Protein AF-S7KEU5-F1 (afdb_monomer_lite)

Radius of gyration: 22.49 Å; chains: 1; bounding box: 44×34×82 Å

Foldseek 3Di:
DDDPDDPVNVCVVVCVVDPVSVVVVVVVVVVVLCVLCVLVVPDPADQWDQDPNDIDGPSLLLQLAVVNDPDLVSNLSSLCNVLVVVLVCLVVPDDDPSSVVSNVVSVVSSVVSSVCSVVRVRDDPVPPVVVVVVVVVVVVVPDDD

Structure (mmCIF, N/CA/C/O backbone):
data_AF-S7KEU5-F1
#
_entry.id   AF-S7KEU5-F1
#
loop_
_atom_site.group_PDB
_atom_site.id
_atom_site.type_symbol
_atom_site.label_atom_id
_atom_site.label_alt_id
_atom_site.label_comp_id
_atom_site.label_asym_id
_atom_site.label_entity_id
_atom_site.label_seq_id
_atom_site.pdbx_PDB_ins_code
_atom_site.Cartn_x
_atom_site.Cartn_y
_atom_site.Cartn_z
_atom_site.occupancy
_atom_site.B_iso_or_equiv
_atom_site.auth_seq_id
_atom_site.auth_comp_id
_atom_site.auth_asym_id
_atom_site.auth_atom_id
_atom_site.pdbx_PDB_model_num
ATOM 1 N N . MET A 1 1 ? 24.394 -9.725 -36.904 1.00 39.97 1 MET A N 1
ATOM 2 C CA . MET A 1 1 ? 22.966 -9.459 -36.633 1.00 39.97 1 MET A CA 1
ATOM 3 C C . MET A 1 1 ? 22.875 -8.854 -35.247 1.00 39.97 1 MET A C 1
ATOM 5 O O . MET A 1 1 ? 22.983 -9.581 -34.266 1.00 39.97 1 MET A O 1
ATOM 9 N N . ASP A 1 2 ? 22.779 -7.529 -35.168 1.00 50.72 2 ASP A N 1
ATOM 10 C CA . ASP A 1 2 ? 22.670 -6.829 -33.891 1.00 50.72 2 ASP A CA 1
ATOM 11 C C . ASP A 1 2 ? 21.309 -7.130 -33.270 1.00 50.72 2 ASP A C 1
ATOM 13 O O . ASP A 1 2 ? 20.259 -6.790 -33.814 1.00 50.72 2 ASP A O 1
ATOM 17 N N . THR A 1 3 ? 21.322 -7.826 -32.137 1.00 62.88 3 THR A N 1
ATOM 18 C CA . THR A 1 3 ? 20.100 -8.065 -31.369 1.00 62.88 3 THR A CA 1
ATOM 19 C C . THR A 1 3 ? 19.535 -6.714 -30.919 1.00 62.88 3 THR A C 1
ATOM 21 O O . THR A 1 3 ? 20.294 -5.866 -30.436 1.00 62.88 3 THR A O 1
ATOM 24 N N . PRO A 1 4 ? 18.222 -6.455 -31.077 1.00 67.50 4 PRO A N 1
ATOM 25 C CA . PRO A 1 4 ? 17.650 -5.168 -30.720 1.00 67.50 4 PRO A CA 1
ATOM 26 C C . PRO A 1 4 ? 17.828 -4.954 -29.219 1.00 67.50 4 PRO A C 1
ATOM 28 O O . PRO A 1 4 ? 17.204 -5.609 -28.385 1.00 67.50 4 PRO A O 1
ATOM 31 N N . VAL A 1 5 ? 18.724 -4.033 -28.867 1.00 68.88 5 VAL A N 1
ATOM 32 C CA . VAL A 1 5 ? 18.996 -3.684 -27.476 1.00 68.88 5 VAL A CA 1
ATOM 33 C C . VAL A 1 5 ? 17.690 -3.190 -26.854 1.00 68.88 5 VAL A C 1
ATOM 35 O O . VAL A 1 5 ? 17.177 -2.146 -27.274 1.00 68.88 5 VAL A O 1
ATOM 38 N N . SER A 1 6 ? 17.166 -3.953 -25.885 1.00 78.38 6 SER A N 1
ATOM 39 C CA . SER A 1 6 ? 15.924 -3.667 -25.154 1.00 78.38 6 SER A CA 1
ATOM 40 C C . SER A 1 6 ? 15.878 -2.206 -24.707 1.00 78.38 6 SER A C 1
ATOM 42 O O . SER A 1 6 ? 16.866 -1.687 -24.176 1.00 78.38 6 SER A O 1
ATOM 44 N N . PHE A 1 7 ? 14.727 -1.551 -24.904 1.00 79.75 7 PHE A N 1
ATOM 45 C CA . PHE A 1 7 ? 14.475 -0.159 -24.509 1.00 79.75 7 PHE A CA 1
ATOM 46 C C . PHE A 1 7 ? 14.950 0.122 -23.077 1.00 79.75 7 PHE A C 1
ATOM 48 O O . PHE A 1 7 ? 15.618 1.121 -22.816 1.00 79.75 7 PHE A O 1
ATOM 55 N N . TYR A 1 8 ? 14.713 -0.833 -22.177 1.00 74.06 8 TYR A N 1
ATOM 56 C CA . TYR A 1 8 ? 15.103 -0.757 -20.774 1.00 74.06 8 TYR A CA 1
ATOM 57 C C . TYR A 1 8 ? 16.618 -0.588 -20.585 1.00 74.06 8 TYR A C 1
ATOM 59 O O . TYR A 1 8 ? 17.074 0.191 -19.754 1.00 74.06 8 TYR A O 1
ATOM 67 N N . LYS A 1 9 ? 17.419 -1.278 -21.402 1.00 77.88 9 LYS A N 1
ATOM 68 C CA . LYS A 1 9 ? 18.883 -1.245 -21.315 1.00 77.88 9 LYS A CA 1
ATOM 69 C C . LYS A 1 9 ? 19.442 0.091 -21.815 1.00 77.88 9 LYS A C 1
ATOM 71 O O . LYS A 1 9 ? 20.374 0.617 -21.214 1.00 77.88 9 LYS A O 1
ATOM 76 N N . ARG A 1 10 ? 18.837 0.674 -22.860 1.00 78.00 10 ARG A N 1
ATOM 77 C CA . ARG A 1 10 ? 19.186 2.025 -23.348 1.00 78.00 10 ARG A CA 1
ATOM 78 C C . ARG A 1 10 ? 18.806 3.099 -22.334 1.00 78.00 10 ARG A C 1
ATOM 80 O O . ARG A 1 10 ? 19.606 3.989 -22.064 1.00 78.00 10 ARG A O 1
ATOM 87 N N . PHE A 1 11 ? 17.626 2.965 -21.731 1.00 77.50 11 PHE A N 1
ATOM 88 C CA . PHE A 1 11 ? 17.172 3.854 -20.670 1.00 77.50 11 PHE A CA 1
ATOM 89 C C . PHE A 1 11 ? 18.139 3.837 -19.480 1.00 77.50 11 PHE A C 1
ATOM 91 O O . PHE A 1 11 ? 18.612 4.895 -19.080 1.00 77.50 11 PHE A O 1
ATOM 98 N N . CYS A 1 12 ? 18.534 2.658 -18.980 1.00 73.06 12 CYS A N 1
ATOM 99 C CA . CYS A 1 12 ? 19.501 2.546 -17.881 1.00 73.06 12 CYS A CA 1
ATOM 100 C C . CYS A 1 12 ? 20.871 3.168 -18.206 1.00 73.06 12 CYS A C 1
ATOM 102 O O . CYS A 1 12 ? 21.463 3.813 -17.340 1.00 73.06 12 CYS A O 1
ATOM 104 N N . LEU A 1 13 ? 21.367 3.005 -19.438 1.00 74.44 13 LEU A N 1
ATOM 105 C CA . LEU A 1 13 ? 2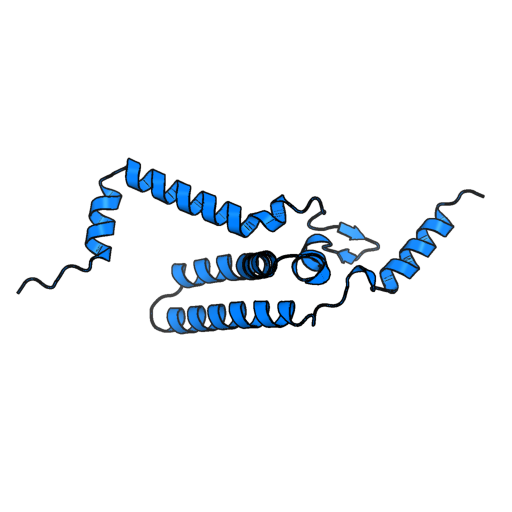2.646 3.577 -19.879 1.00 74.44 13 LEU A CA 1
ATOM 106 C C . LEU A 1 13 ? 22.611 5.113 -19.937 1.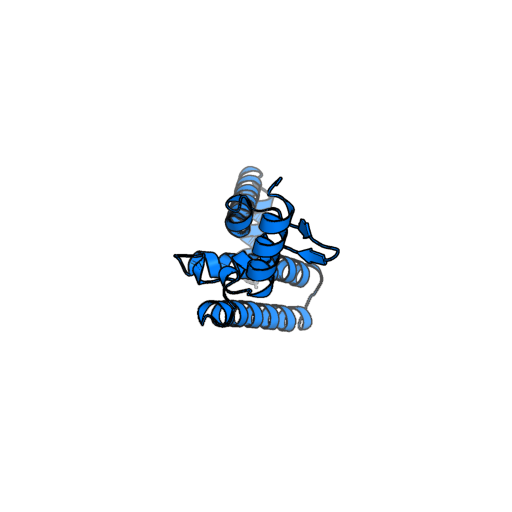00 74.44 13 LEU A C 1
ATOM 108 O O . LEU A 1 13 ? 23.506 5.763 -19.399 1.00 74.44 13 LEU A O 1
ATOM 112 N N . SER A 1 14 ? 21.567 5.706 -20.526 1.00 69.69 14 SER A N 1
ATOM 113 C CA . SER A 1 14 ? 21.396 7.170 -20.535 1.00 69.69 14 SER A CA 1
ATOM 114 C C . SER A 1 14 ? 21.115 7.739 -19.144 1.00 69.69 14 SER A C 1
ATOM 116 O O . SER A 1 14 ? 21.552 8.843 -18.822 1.00 69.69 14 SER A O 1
ATOM 118 N N . TYR A 1 15 ? 20.411 6.982 -18.306 1.00 66.38 15 TYR A N 1
ATOM 119 C CA . TYR A 1 15 ? 20.041 7.376 -16.953 1.00 66.38 15 TYR A CA 1
ATOM 120 C C . TYR A 1 15 ? 21.249 7.445 -16.009 1.00 66.38 15 TYR A C 1
ATOM 122 O O . TYR A 1 15 ? 21.398 8.422 -15.281 1.00 66.38 15 TYR A O 1
ATOM 130 N N . HIS A 1 16 ? 22.154 6.460 -16.049 1.00 65.62 16 HIS A N 1
ATOM 131 C CA . HIS A 1 16 ? 23.362 6.487 -15.217 1.00 65.62 16 HIS A CA 1
ATOM 132 C C . HIS A 1 16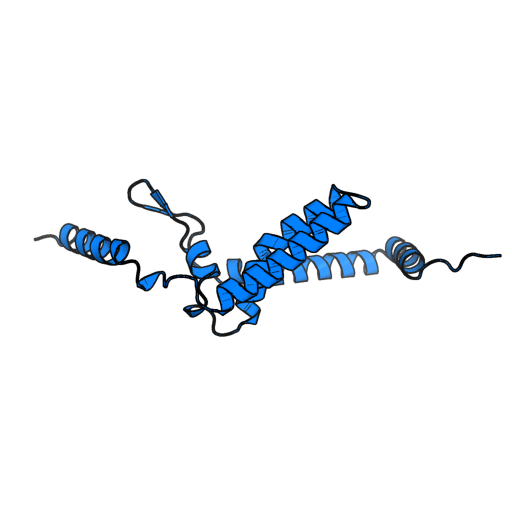 ? 24.368 7.567 -15.633 1.00 65.62 16 HIS A C 1
ATOM 134 O O . HIS A 1 16 ? 25.141 8.024 -14.794 1.00 65.62 16 HIS A O 1
ATOM 140 N N . ARG A 1 17 ? 24.345 7.998 -16.900 1.00 74.06 17 ARG A N 1
ATOM 141 C CA . ARG A 1 17 ? 25.222 9.059 -17.411 1.00 74.06 17 ARG A CA 1
ATOM 142 C C . ARG A 1 17 ? 24.756 10.465 -17.007 1.00 74.06 17 ARG A C 1
ATOM 144 O O . ARG A 1 17 ? 25.587 11.354 -16.864 1.00 74.06 17 ARG A O 1
ATOM 151 N N . ASN A 1 18 ? 23.453 10.663 -16.790 1.00 80.56 18 ASN A N 1
ATOM 152 C CA . ASN A 1 18 ? 22.869 11.952 -16.419 1.00 80.56 18 ASN A CA 1
ATOM 153 C C . ASN A 1 18 ? 22.533 12.011 -14.923 1.00 80.56 18 ASN A C 1
ATOM 155 O O . ASN A 1 18 ? 21.486 11.537 -14.480 1.00 80.56 18 ASN A O 1
ATOM 159 N N . ILE A 1 19 ? 23.390 12.680 -14.147 1.00 80.12 19 ILE A N 1
ATOM 160 C CA . ILE A 1 19 ? 23.216 12.878 -12.697 1.00 80.12 19 ILE A CA 1
ATOM 161 C C . ILE A 1 19 ? 21.843 13.494 -12.375 1.00 80.12 19 ILE A C 1
ATOM 163 O O . ILE A 1 19 ? 21.166 13.045 -11.453 1.00 80.12 19 ILE A O 1
ATOM 167 N N . LEU A 1 20 ? 21.392 14.465 -13.175 1.00 84.38 20 LEU A N 1
ATOM 168 C CA . LEU A 1 20 ? 20.117 15.161 -12.979 1.00 84.38 20 LEU A CA 1
ATOM 169 C C . LEU A 1 20 ? 18.906 14.233 -13.173 1.00 84.38 20 LEU A C 1
ATOM 171 O O . LEU A 1 20 ? 17.977 14.255 -12.367 1.00 84.38 20 LEU A O 1
ATOM 175 N N . ALA A 1 21 ? 18.955 13.346 -14.173 1.00 81.88 21 ALA A N 1
ATOM 176 C CA . ALA A 1 21 ? 17.932 12.317 -14.371 1.00 81.88 21 ALA A CA 1
ATOM 177 C C . ALA A 1 21 ? 17.902 11.330 -13.193 1.00 81.88 21 ALA A C 1
ATOM 179 O O . ALA A 1 21 ? 16.829 10.952 -12.722 1.00 81.88 21 ALA A O 1
ATOM 180 N N . SER A 1 22 ? 19.079 10.975 -12.666 1.00 80.06 22 SER A N 1
ATOM 181 C CA . SER A 1 22 ? 19.201 10.117 -11.486 1.00 80.06 22 SER A CA 1
ATOM 182 C C . SER A 1 22 ? 18.607 10.744 -10.222 1.00 80.06 22 SER A C 1
ATOM 184 O O . SER A 1 22 ? 17.889 10.081 -9.471 1.00 80.06 22 SER A O 1
ATOM 186 N N . PHE A 1 23 ? 18.843 12.040 -10.002 1.00 87.94 23 PHE A N 1
ATOM 187 C CA . PHE A 1 23 ? 18.224 12.780 -8.900 1.00 87.94 23 PHE A CA 1
ATOM 188 C C . PHE A 1 23 ? 16.707 12.889 -9.050 1.00 87.94 23 PHE A C 1
ATOM 190 O O . PHE A 1 23 ? 15.993 12.612 -8.088 1.00 87.94 23 PHE A O 1
ATOM 197 N N . ALA A 1 24 ? 16.210 13.224 -10.244 1.00 87.88 24 ALA A N 1
ATOM 198 C CA . ALA A 1 24 ? 14.777 13.350 -10.501 1.00 87.88 24 ALA A CA 1
ATOM 199 C C . ALA A 1 24 ? 14.023 12.043 -10.211 1.00 87.88 24 ALA A C 1
ATOM 201 O O . ALA A 1 24 ? 12.975 12.053 -9.570 1.00 87.88 24 ALA A O 1
ATOM 202 N N . TRP A 1 25 ? 14.583 10.900 -10.609 1.00 84.81 25 TRP A N 1
ATOM 203 C CA . TRP A 1 25 ? 13.977 9.601 -10.328 1.00 84.81 25 TRP A CA 1
ATOM 204 C C . TRP A 1 25 ? 14.005 9.238 -8.845 1.00 84.81 25 TRP A C 1
ATOM 206 O O . TRP A 1 25 ? 13.000 8.779 -8.310 1.00 84.81 25 TRP A O 1
ATOM 216 N N . LYS A 1 26 ? 15.122 9.475 -8.146 1.00 87.69 26 LYS A N 1
ATOM 217 C CA . LYS A 1 26 ? 15.181 9.267 -6.689 1.00 87.69 26 LYS A CA 1
ATOM 218 C C . LYS A 1 26 ? 14.154 10.133 -5.961 1.00 87.69 26 LYS A C 1
ATOM 220 O O . LYS A 1 26 ? 13.484 9.642 -5.059 1.00 87.69 26 LYS A O 1
ATOM 225 N N . PHE A 1 27 ? 14.009 11.390 -6.375 1.00 91.62 27 PHE A N 1
ATOM 226 C CA . PHE A 1 27 ? 13.010 12.307 -5.835 1.00 91.62 27 PHE A CA 1
ATOM 227 C C . PHE A 1 27 ? 11.582 11.816 -6.099 1.00 91.62 27 PHE A C 1
ATOM 229 O O . PHE A 1 27 ? 10.766 11.781 -5.183 1.00 91.62 27 PHE A O 1
ATOM 236 N N . PHE A 1 28 ? 11.297 11.349 -7.316 1.00 91.06 28 PHE A N 1
ATOM 237 C CA . PHE A 1 28 ? 10.006 10.756 -7.661 1.00 91.06 28 PHE A CA 1
ATOM 238 C C . PHE A 1 28 ? 9.689 9.513 -6.816 1.00 91.06 28 PHE A C 1
ATOM 240 O O . PHE A 1 28 ? 8.596 9.403 -6.267 1.00 91.06 28 PHE A O 1
ATOM 247 N N . VAL A 1 29 ? 10.654 8.601 -6.654 1.00 88.25 29 VAL A N 1
ATOM 248 C CA . VAL A 1 29 ? 10.502 7.414 -5.799 1.00 88.25 29 VAL A CA 1
ATOM 249 C C . VAL A 1 29 ? 10.249 7.818 -4.346 1.00 88.25 29 VAL A C 1
ATOM 251 O O . VAL A 1 29 ? 9.382 7.237 -3.698 1.00 88.25 29 VAL A O 1
ATOM 254 N N . LEU A 1 30 ? 10.958 8.829 -3.837 1.00 90.25 30 LEU A N 1
ATOM 255 C CA . LEU A 1 30 ? 10.748 9.343 -2.485 1.00 90.25 30 LEU A CA 1
ATOM 256 C C . LEU A 1 30 ? 9.333 9.910 -2.311 1.00 90.25 30 LEU A C 1
ATOM 258 O O . LEU A 1 30 ? 8.657 9.557 -1.350 1.00 90.25 30 LEU A O 1
ATOM 262 N N . LEU A 1 31 ? 8.860 10.733 -3.251 1.00 90.12 31 LEU A N 1
ATOM 263 C CA . LEU A 1 31 ? 7.494 11.263 -3.233 1.00 90.12 31 LEU A CA 1
ATOM 264 C C . LEU A 1 31 ? 6.443 10.153 -3.299 1.00 90.12 31 LEU A C 1
ATOM 266 O O . LEU A 1 31 ? 5.454 10.208 -2.572 1.00 90.12 31 LEU A O 1
ATOM 270 N N . ALA A 1 32 ? 6.664 9.129 -4.125 1.00 87.19 32 ALA A N 1
ATOM 271 C CA . ALA A 1 32 ? 5.775 7.977 -4.200 1.00 87.19 32 ALA A CA 1
ATOM 272 C C . ALA A 1 32 ? 5.708 7.228 -2.860 1.00 87.19 32 ALA A C 1
ATOM 274 O O . ALA A 1 32 ? 4.617 6.891 -2.407 1.00 87.19 32 ALA A O 1
ATOM 275 N N . LEU A 1 33 ? 6.847 7.024 -2.185 1.00 88.62 33 LEU A N 1
ATOM 276 C CA . LEU A 1 33 ? 6.875 6.425 -0.848 1.00 88.62 33 LEU A CA 1
ATOM 277 C C . LEU A 1 33 ? 6.122 7.292 0.165 1.00 88.62 33 LEU A C 1
ATOM 279 O O . LEU A 1 33 ? 5.270 6.777 0.883 1.00 88.62 33 LEU A O 1
ATOM 283 N N . VAL A 1 34 ? 6.367 8.603 0.188 1.00 87.62 34 VAL A N 1
ATOM 284 C CA . VAL A 1 34 ? 5.629 9.525 1.066 1.00 87.62 34 VAL A CA 1
ATOM 285 C C . VAL A 1 34 ? 4.124 9.446 0.802 1.00 87.62 34 VAL A C 1
ATOM 287 O O . VAL A 1 34 ? 3.357 9.402 1.755 1.00 87.62 34 VAL A O 1
ATOM 290 N N . GLY A 1 35 ? 3.698 9.350 -0.460 1.00 85.19 35 GLY A N 1
ATOM 291 C CA . GLY A 1 35 ? 2.292 9.171 -0.828 1.00 85.19 35 GLY A CA 1
ATOM 292 C C . GLY A 1 35 ? 1.692 7.857 -0.322 1.00 85.19 35 GLY A C 1
ATOM 293 O O . GLY A 1 35 ? 0.606 7.865 0.250 1.00 85.19 35 GLY A O 1
ATOM 294 N N . VAL A 1 36 ? 2.410 6.738 -0.457 1.00 86.38 36 VAL A N 1
ATOM 295 C CA . VAL A 1 36 ? 1.958 5.428 0.053 1.00 86.38 36 VAL A CA 1
ATOM 296 C C . VAL A 1 36 ? 1.821 5.435 1.578 1.00 86.38 36 VAL A C 1
ATOM 298 O O . VAL A 1 36 ? 0.871 4.865 2.108 1.00 86.38 36 VAL A O 1
ATOM 301 N N . TYR A 1 37 ? 2.736 6.101 2.286 1.00 85.94 37 TYR A N 1
ATOM 302 C CA . TYR A 1 37 ? 2.722 6.209 3.748 1.00 85.94 37 TYR A CA 1
ATOM 303 C C . TYR A 1 37 ? 1.965 7.444 4.270 1.00 85.94 37 TYR A C 1
ATOM 305 O O . TYR A 1 37 ? 1.886 7.641 5.484 1.00 85.94 37 TYR A O 1
ATOM 313 N N . ALA A 1 38 ? 1.361 8.257 3.396 1.00 82.50 38 ALA A N 1
ATOM 314 C CA . ALA A 1 38 ? 0.598 9.446 3.777 1.00 82.50 38 ALA A CA 1
ATOM 315 C C . ALA A 1 38 ? -0.502 9.162 4.819 1.00 82.50 38 ALA A C 1
ATOM 317 O O . ALA A 1 38 ? -0.642 9.968 5.742 1.00 82.50 38 ALA A O 1
ATOM 318 N N . PRO A 1 39 ? -1.224 8.020 4.775 1.00 76.00 39 PRO A N 1
ATOM 319 C CA . PRO A 1 39 ? -2.203 7.682 5.808 1.00 76.00 39 PRO A CA 1
ATOM 320 C C . PRO A 1 39 ? -1.613 7.572 7.222 1.00 76.00 39 PRO A C 1
ATOM 322 O O . PRO A 1 39 ? -2.308 7.879 8.191 1.00 76.00 39 PRO A O 1
ATOM 325 N N . LEU A 1 40 ? -0.338 7.181 7.367 1.00 77.56 40 LEU A N 1
ATOM 326 C CA . LEU A 1 40 ? 0.340 7.187 8.669 1.00 77.56 40 LEU A CA 1
ATOM 327 C C . LEU A 1 40 ? 0.588 8.610 9.153 1.00 77.56 40 LEU A C 1
ATOM 329 O O . LEU A 1 40 ? 0.311 8.913 10.307 1.00 77.56 40 LEU A O 1
ATOM 333 N N . PHE A 1 41 ? 1.083 9.478 8.270 1.00 75.56 41 PHE A N 1
ATOM 334 C CA . PHE A 1 41 ? 1.404 10.865 8.609 1.00 75.56 41 PHE A CA 1
ATOM 335 C C . PHE A 1 41 ? 0.156 11.707 8.887 1.00 75.56 41 PHE A C 1
ATOM 337 O O . PHE A 1 41 ? 0.186 12.589 9.740 1.00 75.56 41 PHE A O 1
ATOM 344 N N . ALA A 1 42 ? -0.952 11.414 8.206 1.00 73.19 42 ALA A N 1
ATOM 345 C CA . ALA A 1 42 ? -2.239 12.052 8.458 1.00 73.19 42 ALA A CA 1
ATOM 346 C C . ALA A 1 42 ? -2.890 11.582 9.773 1.00 73.19 42 ALA A C 1
ATOM 348 O O . ALA A 1 42 ? -3.745 12.270 10.329 1.00 73.19 42 ALA A O 1
ATOM 349 N N . SER A 1 43 ? -2.511 10.406 10.281 1.00 70.38 43 SER A N 1
ATOM 350 C CA . SER A 1 43 ? -3.090 9.839 11.493 1.00 70.38 43 SER A CA 1
ATOM 351 C C . SER A 1 43 ? -2.368 10.364 12.733 1.00 70.38 43 SER A C 1
ATOM 353 O O . SER A 1 43 ? -1.300 9.888 13.100 1.00 70.38 43 SER A O 1
ATOM 355 N N . SER A 1 44 ? -2.987 11.294 13.462 1.00 69.12 44 SER A N 1
ATOM 356 C CA . SER A 1 44 ? -2.471 11.795 14.751 1.00 69.12 44 SER A CA 1
ATOM 357 C C . SER A 1 44 ? -2.578 10.778 15.903 1.00 69.12 44 SER A C 1
ATOM 359 O O . SER A 1 44 ? -2.506 11.150 17.074 1.00 69.12 44 SER A O 1
ATOM 361 N N . LYS A 1 45 ? -2.829 9.495 15.605 1.00 70.75 45 LYS A N 1
ATOM 362 C CA . LYS A 1 45 ? -3.037 8.448 16.610 1.00 70.75 45 LYS A CA 1
ATOM 363 C C . LYS A 1 45 ? -1.711 7.769 16.959 1.00 70.75 45 LYS A C 1
ATOM 365 O O . LYS A 1 45 ? -0.911 7.503 16.066 1.00 70.75 45 LYS A O 1
ATOM 370 N N . PRO A 1 46 ? -1.493 7.413 18.235 1.00 72.75 46 PRO A N 1
ATOM 371 C CA . PRO A 1 46 ? -0.298 6.680 18.628 1.00 72.75 46 PRO A CA 1
ATOM 372 C C . PRO A 1 46 ? -0.239 5.317 17.924 1.00 72.75 46 PRO A C 1
ATOM 374 O O . PRO A 1 46 ? -1.248 4.615 17.802 1.00 72.75 46 PRO A O 1
ATOM 377 N N . ILE A 1 47 ? 0.962 4.951 17.468 1.00 74.06 47 ILE A N 1
ATOM 378 C CA . ILE A 1 47 ? 1.226 3.699 16.744 1.00 74.06 47 ILE A CA 1
ATOM 379 C C . ILE A 1 47 ? 1.009 2.495 17.664 1.00 74.06 47 ILE A C 1
ATOM 381 O O . ILE A 1 47 ? 0.436 1.494 17.244 1.00 74.06 47 ILE A O 1
ATOM 385 N N . LEU A 1 48 ? 1.423 2.601 18.925 1.00 78.81 48 LEU A N 1
ATOM 386 C CA . LEU A 1 48 ? 1.285 1.556 19.930 1.00 78.81 48 LEU A CA 1
ATOM 387 C C . LEU A 1 48 ? 0.993 2.205 21.283 1.00 78.81 48 LEU A C 1
ATOM 389 O O . LEU A 1 48 ? 1.662 3.156 21.680 1.00 78.81 48 LEU A O 1
ATOM 393 N N . VAL A 1 49 ? -0.006 1.692 21.987 1.00 75.00 49 VAL A N 1
ATOM 394 C CA . VAL A 1 49 ? -0.394 2.104 23.334 1.00 75.00 49 VAL A CA 1
ATOM 395 C C . VAL A 1 49 ? -0.478 0.850 24.181 1.00 75.00 49 VAL A C 1
ATOM 397 O O . VAL A 1 49 ? -1.103 -0.131 23.788 1.00 75.00 49 VAL A O 1
ATOM 400 N N . ARG A 1 50 ? 0.146 0.869 25.355 1.00 75.81 50 ARG A N 1
ATOM 401 C CA . ARG A 1 50 ? -0.031 -0.189 26.347 1.00 75.81 50 ARG A CA 1
ATOM 402 C C . ARG A 1 50 ? -1.188 0.208 27.256 1.00 75.81 50 ARG A C 1
ATOM 404 O O . ARG A 1 50 ? -1.103 1.234 27.925 1.00 75.81 50 ARG A O 1
ATOM 411 N N . TRP A 1 51 ? -2.259 -0.577 27.273 1.00 61.88 51 TRP A N 1
ATOM 412 C CA . TRP A 1 51 ? -3.430 -0.318 28.111 1.00 61.88 51 TRP A CA 1
ATOM 413 C C . TRP A 1 51 ? -3.797 -1.583 28.883 1.00 61.88 51 TRP A C 1
ATOM 415 O O . TRP A 1 51 ? -4.006 -2.628 28.276 1.00 61.88 51 TRP A O 1
ATOM 425 N N . GLN A 1 52 ? -3.856 -1.501 30.220 1.00 60.06 52 GLN A N 1
ATOM 426 C CA . GLN A 1 52 ? -4.219 -2.633 31.098 1.00 60.06 52 GLN A CA 1
ATOM 427 C C . GLN A 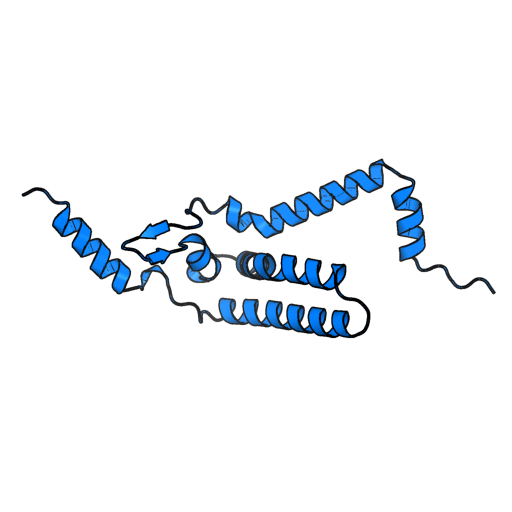1 52 ? -3.382 -3.912 30.847 1.00 60.06 52 GLN A C 1
ATOM 429 O O . GLN A 1 52 ? -3.885 -5.026 30.902 1.00 60.06 52 GLN A O 1
ATOM 434 N N . GLY A 1 53 ? -2.088 -3.761 30.540 1.00 75.69 53 GLY A N 1
ATOM 435 C CA . GLY A 1 53 ? -1.178 -4.890 30.294 1.00 75.69 53 GLY A CA 1
ATOM 436 C C . GLY A 1 53 ? -1.164 -5.423 28.856 1.00 75.69 53 GLY A C 1
ATOM 437 O O . GLY A 1 53 ? -0.193 -6.082 28.493 1.00 75.69 53 GLY A O 1
ATOM 438 N N . GLU A 1 54 ? -2.140 -5.067 28.017 1.00 71.88 54 GLU A N 1
ATOM 439 C CA . GLU A 1 54 ? -2.184 -5.446 26.600 1.00 71.88 54 GLU A CA 1
ATOM 440 C C . GLU A 1 54 ? -1.583 -4.352 25.702 1.00 71.88 54 GLU A C 1
ATOM 442 O O . GLU A 1 54 ? -1.748 -3.148 25.934 1.00 71.88 54 GLU A O 1
ATOM 447 N N . PHE A 1 55 ? -0.869 -4.769 24.653 1.00 75.50 55 PHE A N 1
ATOM 448 C CA . PHE A 1 55 ? -0.401 -3.868 23.605 1.00 75.50 55 PHE A CA 1
ATOM 449 C C . PHE A 1 55 ? -1.499 -3.678 22.562 1.00 75.50 55 PHE A C 1
ATOM 451 O O . PHE A 1 55 ? -1.936 -4.622 21.908 1.00 75.50 55 PHE A O 1
ATOM 458 N N . PHE A 1 56 ? -1.925 -2.433 22.394 1.00 72.62 56 PHE A N 1
ATOM 459 C CA . PHE A 1 56 ? -2.975 -2.036 21.477 1.00 72.62 56 PHE A CA 1
ATOM 460 C C . PHE A 1 56 ? -2.426 -1.055 20.442 1.00 72.62 56 PHE A C 1
ATOM 462 O O . PHE A 1 56 ? -1.763 -0.084 20.795 1.00 72.62 56 PHE A O 1
ATOM 469 N N . SER A 1 57 ? -2.723 -1.263 19.158 1.00 73.25 57 SER A N 1
ATOM 470 C CA . SER A 1 57 ? -2.440 -0.275 18.111 1.00 73.25 57 SER A CA 1
ATOM 471 C C . SER A 1 57 ? -3.752 0.328 17.611 1.00 73.25 57 SER A C 1
ATOM 473 O O . SER A 1 57 ? -4.424 -0.272 16.763 1.00 73.25 57 SER A O 1
ATOM 475 N N . PRO A 1 58 ? -4.141 1.517 18.115 1.00 69.69 58 PRO A N 1
ATOM 476 C CA . PRO A 1 58 ? -5.297 2.229 17.592 1.00 69.69 58 PRO A CA 1
ATOM 477 C C . PRO A 1 58 ? -5.130 2.462 16.095 1.00 69.69 58 PRO A C 1
ATOM 479 O O . PRO A 1 58 ? -6.043 2.197 15.320 1.00 69.69 58 PRO A O 1
ATOM 482 N N . LEU A 1 59 ? -3.943 2.913 15.688 1.00 71.56 59 LEU A N 1
ATOM 483 C CA . LEU A 1 59 ? -3.652 3.280 14.314 1.00 71.56 59 LEU A CA 1
ATOM 484 C C . LEU A 1 59 ? -3.883 2.112 13.345 1.00 71.56 59 LEU A C 1
ATOM 486 O O . LEU A 1 59 ? -4.595 2.301 12.364 1.00 71.56 59 LEU A O 1
ATOM 490 N N . LEU A 1 60 ? -3.393 0.904 13.656 1.00 71.44 60 LEU A N 1
ATOM 491 C CA . LEU A 1 60 ? -3.637 -0.281 12.827 1.00 71.44 60 LEU A CA 1
ATOM 492 C C . LEU A 1 60 ? -5.125 -0.632 12.753 1.00 71.44 60 LEU A C 1
ATOM 494 O O . LEU A 1 60 ? -5.619 -0.888 11.663 1.00 71.44 60 LEU A O 1
ATOM 498 N N . ARG A 1 61 ? -5.872 -0.595 13.866 1.00 70.19 61 ARG A N 1
ATOM 499 C CA . ARG A 1 61 ? -7.318 -0.892 13.833 1.00 70.19 61 ARG A CA 1
ATOM 500 C C . ARG A 1 61 ? -8.101 0.083 12.954 1.00 70.19 61 ARG A C 1
ATOM 502 O O . ARG A 1 61 ? -9.001 -0.341 12.240 1.00 70.19 61 ARG A O 1
ATOM 509 N N . TYR A 1 62 ? -7.765 1.371 13.002 1.00 70.00 62 TYR A N 1
ATOM 510 C CA . TYR A 1 62 ? -8.418 2.366 12.152 1.00 70.00 62 TYR A CA 1
ATOM 511 C C . TYR A 1 62 ? -7.979 2.263 10.688 1.00 70.00 62 TYR A C 1
ATOM 513 O O . TYR A 1 62 ? -8.801 2.529 9.820 1.00 70.00 62 TYR A O 1
ATOM 521 N N . LEU A 1 63 ? -6.745 1.823 10.410 1.00 73.06 63 LEU A N 1
ATOM 522 C CA . LEU A 1 63 ? -6.215 1.682 9.048 1.00 73.06 63 LEU A CA 1
ATOM 523 C C . LEU A 1 63 ? -7.026 0.712 8.179 1.00 73.06 63 LEU A C 1
ATOM 525 O O . LEU A 1 63 ? -7.173 0.904 6.975 1.00 73.06 63 LEU A O 1
ATOM 529 N N . TRP A 1 64 ? -7.566 -0.333 8.797 1.00 73.44 64 TRP A N 1
ATOM 530 C CA . TRP A 1 64 ? -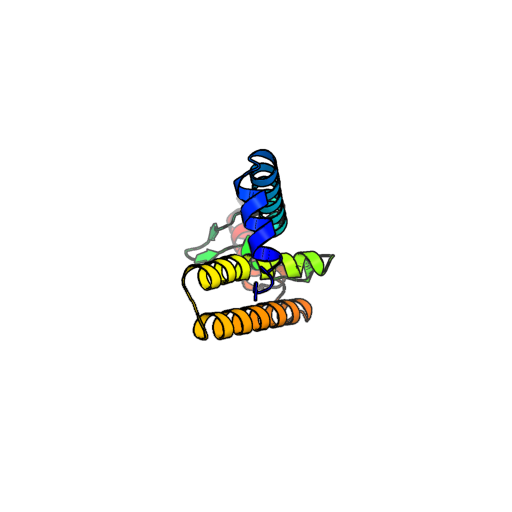8.354 -1.355 8.112 1.00 73.44 64 TRP A CA 1
ATOM 531 C C . TRP A 1 64 ? -9.858 -1.136 8.253 1.00 73.44 64 TRP A C 1
ATOM 533 O O . TRP A 1 64 ? -10.628 -1.954 7.770 1.00 73.44 64 TRP A O 1
ATOM 543 N N . PHE A 1 65 ? -10.309 -0.079 8.930 1.00 72.00 65 PHE A N 1
ATOM 544 C CA . PHE A 1 65 ? -11.735 0.140 9.129 1.00 72.00 65 PHE A CA 1
ATOM 545 C C . PHE A 1 65 ? -12.314 1.000 7.993 1.00 72.00 65 PHE A C 1
ATOM 547 O O . PHE A 1 65 ? -12.022 2.197 7.931 1.00 72.00 65 PHE A O 1
ATOM 554 N N . PRO A 1 66 ? -13.173 0.447 7.116 1.00 67.75 66 PRO A N 1
ATOM 555 C CA . PRO A 1 66 ? -13.699 1.187 5.969 1.00 67.75 66 PRO A CA 1
ATOM 556 C C . PRO A 1 66 ? -14.589 2.363 6.384 1.00 67.75 66 PRO A C 1
ATOM 558 O O . PRO A 1 66 ? -14.627 3.363 5.682 1.00 67.75 66 PRO A O 1
ATOM 561 N N . GLY A 1 67 ? -15.239 2.311 7.553 1.00 68.62 67 GLY A N 1
ATOM 562 C CA . GLY A 1 67 ? -16.066 3.419 8.046 1.00 68.62 67 GLY A CA 1
ATOM 563 C C . GLY A 1 67 ? -15.283 4.667 8.479 1.00 68.62 67 GLY A C 1
ATOM 564 O O . GLY A 1 67 ? -15.898 5.683 8.795 1.00 68.62 67 GLY A O 1
ATOM 565 N N . PHE A 1 68 ? -13.945 4.616 8.523 1.00 70.12 68 PHE A N 1
ATOM 566 C CA . PHE A 1 68 ? -13.102 5.792 8.768 1.00 70.12 68 PHE A CA 1
ATOM 567 C C . PHE A 1 68 ? -12.726 6.531 7.474 1.00 70.12 68 PHE A C 1
ATOM 569 O O . PHE A 1 68 ? -12.450 7.729 7.521 1.00 70.12 68 PHE A O 1
ATOM 576 N N . TYR A 1 69 ? -12.733 5.843 6.330 1.00 71.25 69 TYR A N 1
ATOM 577 C CA . TYR A 1 69 ? -12.289 6.390 5.051 1.00 71.25 69 TYR A CA 1
ATOM 578 C C . TYR A 1 69 ? -13.479 6.688 4.149 1.00 71.25 69 TYR A C 1
ATOM 580 O O . TYR A 1 69 ? -14.315 5.831 3.883 1.00 71.25 69 TYR A O 1
ATOM 588 N N . THR A 1 70 ? -13.543 7.910 3.632 1.00 67.88 70 THR A N 1
ATOM 589 C CA . THR A 1 70 ? -14.570 8.302 2.659 1.00 67.88 70 THR A CA 1
ATOM 590 C C . THR A 1 70 ? -14.231 7.851 1.243 1.00 67.88 70 THR A C 1
ATOM 592 O O . THR A 1 70 ? -15.133 7.745 0.414 1.00 67.88 70 THR A O 1
ATOM 595 N N . LYS A 1 71 ? -12.953 7.577 0.942 1.00 81.44 71 LYS A N 1
ATOM 596 C CA . LYS A 1 71 ? -12.500 7.216 -0.403 1.00 81.44 71 LYS A CA 1
ATOM 597 C C . LYS A 1 71 ? -11.892 5.806 -0.428 1.00 81.44 71 LYS A C 1
ATOM 599 O O . LYS A 1 71 ? -10.973 5.529 0.342 1.00 81.44 71 LYS A O 1
ATOM 604 N N . PRO A 1 72 ? -12.295 4.935 -1.374 1.00 81.12 72 PRO A N 1
ATOM 605 C CA . PRO A 1 72 ? -11.684 3.611 -1.545 1.00 81.12 72 PRO A CA 1
ATOM 606 C C . PRO A 1 72 ? -10.177 3.661 -1.835 1.00 81.12 72 PRO A C 1
ATOM 608 O O . PRO A 1 72 ? -9.458 2.714 -1.535 1.00 81.12 72 PRO A O 1
ATOM 611 N N . ILE A 1 73 ? -9.686 4.772 -2.396 1.00 82.31 73 ILE A N 1
ATOM 612 C CA . ILE A 1 73 ? -8.259 4.978 -2.670 1.00 82.31 73 ILE A CA 1
ATOM 613 C C . ILE A 1 73 ? -7.413 4.905 -1.388 1.00 82.31 73 ILE A C 1
ATOM 615 O O . ILE A 1 73 ? -6.333 4.321 -1.404 1.00 82.31 73 ILE A O 1
ATOM 619 N N . ASP A 1 74 ? -7.925 5.416 -0.266 1.00 82.06 74 ASP A N 1
ATOM 620 C CA . ASP A 1 74 ? -7.202 5.429 1.008 1.00 82.06 74 ASP A CA 1
ATOM 621 C C . ASP A 1 74 ? -7.025 3.996 1.522 1.00 82.06 74 ASP A C 1
ATOM 623 O O . ASP A 1 74 ? -5.948 3.598 1.963 1.00 82.06 74 ASP A O 1
ATOM 627 N N . LEU A 1 75 ? -8.068 3.181 1.355 1.00 81.94 75 LEU A N 1
ATOM 628 C CA . LEU A 1 75 ? -8.066 1.764 1.690 1.00 81.94 75 LEU A CA 1
ATOM 629 C C . LEU A 1 75 ? -7.032 0.982 0.873 1.00 81.94 75 LEU A C 1
ATOM 631 O O . LEU A 1 75 ? -6.313 0.139 1.408 1.00 81.94 75 LEU A O 1
ATOM 635 N N . PHE A 1 76 ? -6.944 1.274 -0.427 1.00 87.94 76 PHE A N 1
ATOM 636 C CA . PHE A 1 76 ? -5.953 0.666 -1.307 1.00 87.94 76 PHE A CA 1
ATOM 637 C C . PHE A 1 76 ? -4.532 0.989 -0.843 1.00 87.94 76 PHE A C 1
ATOM 639 O O . PHE A 1 76 ? -3.710 0.077 -0.734 1.00 87.94 76 PHE A O 1
ATOM 646 N N . PHE A 1 77 ? -4.255 2.258 -0.523 1.00 86.12 77 PHE A N 1
ATOM 647 C CA . PHE A 1 77 ? -2.947 2.672 -0.018 1.00 86.12 77 PHE A CA 1
ATOM 648 C C . PHE A 1 77 ? -2.624 2.062 1.350 1.00 86.12 77 PHE A C 1
ATOM 650 O O . PHE A 1 77 ? -1.486 1.655 1.560 1.00 86.12 77 PHE A O 1
ATOM 657 N N . ASN A 1 78 ? -3.608 1.879 2.232 1.00 85.62 78 ASN A N 1
ATOM 658 C CA . ASN A 1 78 ? -3.416 1.196 3.516 1.00 85.62 78 ASN A CA 1
ATOM 659 C C . ASN A 1 78 ? -2.995 -0.268 3.349 1.00 85.62 78 ASN A C 1
ATOM 661 O O . ASN A 1 78 ? -2.079 -0.730 4.030 1.00 85.62 78 ASN A O 1
ATOM 665 N N . VAL A 1 79 ? -3.626 -0.995 2.419 1.00 86.69 79 VAL A N 1
ATOM 666 C CA . VAL A 1 79 ? -3.232 -2.379 2.112 1.00 86.69 79 VAL A CA 1
ATOM 667 C C . VAL A 1 79 ? -1.860 -2.392 1.428 1.00 86.69 79 VAL A C 1
ATOM 669 O O . VAL A 1 79 ? -0.986 -3.183 1.790 1.00 86.69 79 VAL A O 1
ATOM 672 N N . LEU A 1 80 ? -1.637 -1.456 0.495 1.00 88.56 80 LEU A N 1
ATOM 673 C CA . LEU A 1 80 ? -0.378 -1.320 -0.238 1.00 88.56 80 LEU A CA 1
ATOM 674 C C . LEU A 1 80 ? 0.795 -1.041 0.700 1.00 88.56 80 LEU A C 1
ATOM 676 O O . LEU A 1 80 ? 1.873 -1.587 0.511 1.00 88.56 80 LEU A O 1
ATOM 680 N N . MET A 1 81 ? 0.591 -0.242 1.741 1.00 88.31 81 MET A N 1
ATOM 681 C CA . MET A 1 81 ? 1.606 0.075 2.740 1.00 88.31 81 MET A CA 1
ATOM 682 C C . MET A 1 81 ? 2.209 -1.179 3.394 1.00 88.31 81 MET A C 1
ATOM 684 O O . MET A 1 81 ? 3.389 -1.188 3.751 1.00 88.31 81 MET A O 1
ATOM 688 N N . VAL A 1 82 ? 1.415 -2.246 3.528 1.00 86.25 82 VAL A N 1
ATOM 689 C CA . VAL A 1 82 ? 1.846 -3.528 4.102 1.00 86.25 82 VAL A CA 1
ATOM 690 C C . VAL A 1 82 ? 2.444 -4.459 3.052 1.00 86.25 82 VAL A C 1
ATOM 692 O O . VAL A 1 82 ? 3.413 -5.161 3.340 1.00 86.25 82 VAL A O 1
ATOM 695 N N . THR A 1 83 ? 1.916 -4.469 1.828 1.00 89.06 83 THR A N 1
ATOM 696 C CA . THR A 1 83 ? 2.419 -5.358 0.770 1.00 89.06 83 THR A CA 1
ATOM 697 C C . THR A 1 83 ? 3.662 -4.812 0.067 1.00 89.06 83 THR A C 1
ATOM 699 O O . THR A 1 83 ? 4.504 -5.594 -0.368 1.00 89.06 83 THR A O 1
ATOM 702 N N . LEU A 1 84 ? 3.838 -3.491 -0.015 1.00 89.38 84 LEU A N 1
ATOM 703 C CA . LEU A 1 84 ? 4.939 -2.833 -0.727 1.00 89.38 84 LEU A CA 1
ATOM 704 C C . LEU A 1 84 ? 6.336 -3.237 -0.206 1.00 89.38 84 LEU A C 1
ATOM 706 O O . LEU A 1 84 ? 7.184 -3.577 -1.037 1.00 89.38 84 LEU A O 1
ATOM 710 N N . PRO A 1 85 ? 6.607 -3.290 1.118 1.00 89.44 85 PRO A N 1
ATOM 711 C CA . PRO A 1 85 ? 7.885 -3.785 1.629 1.00 89.44 85 PRO A CA 1
ATOM 712 C C . PRO A 1 85 ? 8.139 -5.237 1.220 1.00 89.44 85 PRO A C 1
ATOM 714 O O . PRO A 1 85 ? 9.257 -5.585 0.847 1.00 89.44 85 PRO A O 1
ATOM 717 N N . LEU A 1 86 ? 7.097 -6.075 1.234 1.00 89.50 86 LEU A N 1
ATOM 718 C CA . LEU A 1 86 ? 7.189 -7.481 0.842 1.00 89.50 86 LEU A CA 1
ATOM 719 C C . LEU A 1 86 ? 7.468 -7.626 -0.655 1.00 89.50 86 LEU A C 1
ATOM 721 O O . LEU A 1 86 ? 8.301 -8.443 -1.035 1.00 89.50 86 LEU A O 1
ATOM 725 N N . PHE A 1 87 ? 6.847 -6.800 -1.502 1.00 90.31 87 PHE A N 1
ATOM 726 C CA . PHE A 1 87 ? 7.162 -6.741 -2.931 1.00 90.31 87 PHE A CA 1
ATOM 727 C C . PHE A 1 87 ? 8.616 -6.349 -3.168 1.00 90.31 87 PHE A C 1
ATOM 729 O O . PHE A 1 87 ? 9.311 -6.993 -3.955 1.00 90.31 87 PHE A O 1
ATOM 736 N N . TRP A 1 88 ? 9.092 -5.313 -2.477 1.00 90.25 88 TRP A N 1
ATOM 737 C CA . TRP A 1 88 ? 10.469 -4.855 -2.615 1.00 90.25 88 TRP A CA 1
ATOM 738 C C . TRP A 1 88 ? 11.473 -5.921 -2.161 1.00 90.25 88 TRP A C 1
ATOM 740 O O . TRP A 1 88 ? 12.421 -6.219 -2.889 1.00 90.25 88 TRP A O 1
ATOM 750 N N . LEU A 1 89 ? 11.227 -6.558 -1.011 1.00 90.19 89 LEU A N 1
ATOM 751 C CA . LEU A 1 89 ? 12.012 -7.694 -0.523 1.00 90.19 89 LEU A CA 1
ATOM 752 C C . LEU A 1 89 ? 12.000 -8.850 -1.528 1.00 90.19 89 LEU A C 1
ATOM 754 O O . LEU A 1 89 ? 13.057 -9.387 -1.858 1.00 90.19 89 LEU A O 1
ATOM 758 N N . ALA A 1 90 ? 10.830 -9.192 -2.069 1.00 88.62 90 ALA A N 1
ATOM 759 C CA . ALA A 1 90 ? 10.692 -10.291 -3.010 1.00 88.62 90 ALA A CA 1
ATOM 760 C C . ALA A 1 90 ? 11.474 -10.051 -4.303 1.00 88.62 90 ALA A C 1
ATOM 762 O O . ALA A 1 90 ? 12.157 -10.942 -4.797 1.00 88.62 90 ALA A O 1
ATOM 763 N N . VAL A 1 91 ? 11.419 -8.836 -4.846 1.00 89.31 91 VAL A N 1
ATOM 764 C CA . VAL A 1 91 ? 12.152 -8.489 -6.069 1.00 89.31 91 VAL A CA 1
ATOM 765 C C . VAL A 1 91 ? 13.661 -8.420 -5.827 1.00 89.31 91 VAL A C 1
ATOM 767 O O . VAL A 1 91 ? 14.426 -8.767 -6.728 1.00 89.31 91 VAL A O 1
ATOM 770 N N . LYS A 1 92 ? 14.089 -7.981 -4.636 1.00 90.38 92 LYS A N 1
ATOM 771 C CA . LYS A 1 92 ? 15.504 -7.801 -4.295 1.00 90.38 92 LYS A CA 1
ATOM 772 C C . LYS A 1 92 ? 16.216 -9.111 -3.959 1.00 90.38 92 LYS A C 1
ATOM 774 O O . LYS A 1 92 ? 17.354 -9.292 -4.380 1.00 90.38 92 LYS A O 1
ATOM 779 N N . PHE A 1 93 ? 15.577 -9.992 -3.191 1.00 90.94 93 PHE A N 1
ATOM 780 C CA . PHE A 1 93 ? 16.219 -11.198 -2.654 1.00 90.94 93 PHE A CA 1
ATOM 781 C C . PHE A 1 93 ? 15.940 -12.464 -3.464 1.00 90.94 93 PHE A C 1
ATOM 783 O O . PHE A 1 93 ? 16.716 -13.412 -3.383 1.00 90.94 93 PHE A O 1
ATOM 790 N N . LEU A 1 94 ? 14.866 -12.499 -4.256 1.00 89.19 94 LEU A N 1
ATOM 791 C CA . LEU A 1 94 ? 14.498 -13.679 -5.035 1.00 89.19 94 LEU A CA 1
ATOM 792 C C . LEU A 1 94 ? 14.718 -13.434 -6.525 1.00 89.19 94 LEU A C 1
ATOM 794 O O . LEU A 1 94 ? 14.510 -12.340 -7.049 1.00 89.19 94 LEU A O 1
ATOM 798 N N . SER A 1 95 ? 15.092 -14.487 -7.241 1.00 90.56 95 SER A N 1
ATOM 799 C CA . SER A 1 95 ? 15.274 -14.461 -8.690 1.00 90.56 95 SER A CA 1
ATOM 800 C C . SER A 1 95 ? 14.570 -15.651 -9.353 1.00 90.56 95 SER A C 1
ATOM 802 O O . SER A 1 95 ? 14.056 -16.555 -8.690 1.00 90.56 95 SER A O 1
ATOM 804 N N . GLY A 1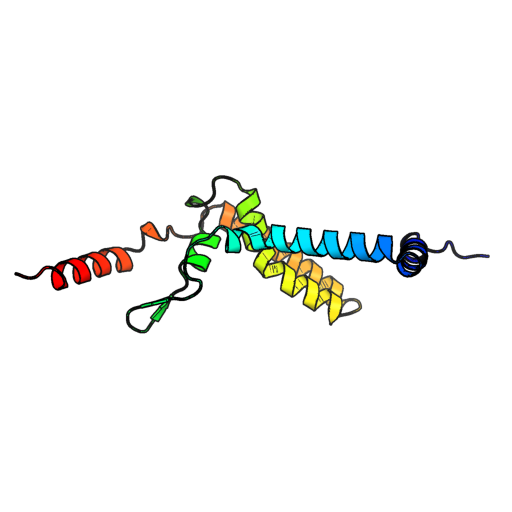 96 ? 14.455 -15.611 -10.682 1.00 90.81 96 GLY A N 1
ATOM 805 C CA . GLY A 1 96 ? 13.876 -16.706 -11.464 1.00 90.81 96 GLY A CA 1
ATOM 806 C C . GLY A 1 96 ? 12.379 -16.942 -11.225 1.00 90.81 96 GLY A C 1
ATOM 807 O O . GLY A 1 96 ? 11.585 -16.001 -11.134 1.00 90.81 96 GLY A O 1
ATOM 808 N N . TRP A 1 97 ? 11.987 -18.218 -11.188 1.00 90.25 97 TRP A N 1
ATOM 809 C CA . TRP A 1 97 ? 10.589 -18.644 -11.079 1.00 90.25 97 TRP A CA 1
ATOM 810 C C . TRP A 1 97 ? 9.997 -18.393 -9.686 1.00 90.25 97 TRP A C 1
ATOM 812 O O . TRP A 1 97 ? 8.874 -17.902 -9.592 1.00 90.25 97 TRP A O 1
ATOM 822 N N . GLY A 1 98 ? 10.778 -18.596 -8.617 1.00 88.38 98 GLY A N 1
ATOM 823 C CA . GLY A 1 98 ? 10.342 -18.321 -7.241 1.00 88.38 98 GLY A CA 1
ATOM 824 C C . GLY A 1 98 ? 9.925 -16.862 -7.033 1.00 88.38 98 GLY A C 1
ATOM 825 O O . GLY A 1 98 ? 8.884 -16.592 -6.437 1.00 88.38 98 GLY A O 1
ATOM 826 N N . ARG A 1 99 ? 10.658 -15.912 -7.637 1.00 91.12 99 ARG A N 1
ATOM 827 C CA . ARG A 1 99 ? 10.258 -14.495 -7.660 1.00 91.12 99 ARG A CA 1
ATOM 828 C C . ARG A 1 99 ? 8.891 -14.300 -8.312 1.00 91.12 99 ARG A C 1
ATOM 830 O O . ARG A 1 99 ? 8.083 -13.543 -7.792 1.00 91.12 99 ARG A O 1
ATOM 837 N N . ARG A 1 100 ? 8.632 -14.950 -9.453 1.00 90.44 100 ARG A N 1
ATOM 838 C CA . ARG A 1 100 ? 7.350 -14.810 -10.168 1.00 90.44 100 ARG A CA 1
ATOM 839 C C . ARG A 1 100 ? 6.193 -15.307 -9.312 1.00 90.44 100 ARG A C 1
ATOM 841 O O . ARG A 1 100 ? 5.214 -14.587 -9.179 1.00 90.44 100 ARG A O 1
ATOM 848 N N . VAL A 1 101 ? 6.338 -16.488 -8.708 1.00 93.62 101 VAL A N 1
ATOM 849 C CA . VAL A 1 101 ? 5.318 -17.062 -7.822 1.00 93.62 101 VAL A CA 1
ATOM 850 C C . VAL A 1 101 ? 5.038 -16.117 -6.656 1.00 93.62 101 VAL A C 1
ATOM 852 O O . VAL A 1 101 ? 3.892 -15.748 -6.441 1.00 93.62 101 VAL A O 1
ATOM 855 N N . ILE A 1 102 ? 6.075 -15.641 -5.962 1.00 92.25 102 ILE A N 1
ATOM 856 C CA . ILE A 1 102 ? 5.903 -14.757 -4.801 1.00 92.25 102 ILE A CA 1
ATOM 857 C C . ILE A 1 102 ? 5.283 -13.414 -5.191 1.00 92.25 102 ILE A C 1
ATOM 859 O O . ILE A 1 102 ? 4.374 -12.952 -4.511 1.00 92.25 102 ILE A O 1
ATOM 863 N N . VAL A 1 103 ? 5.713 -12.805 -6.298 1.00 92.31 103 VAL A N 1
ATOM 864 C CA . VAL A 1 103 ? 5.119 -11.556 -6.801 1.00 92.31 103 VAL A CA 1
ATOM 865 C C . VAL A 1 103 ? 3.641 -11.756 -7.142 1.00 92.31 103 VAL A C 1
ATOM 867 O O . VAL A 1 103 ? 2.824 -10.943 -6.725 1.00 92.31 103 VAL A O 1
ATOM 870 N N . ILE A 1 104 ? 3.276 -12.848 -7.825 1.00 94.06 104 ILE A N 1
ATOM 871 C CA . ILE A 1 104 ? 1.873 -13.167 -8.143 1.00 94.06 104 ILE A CA 1
ATOM 872 C C . ILE A 1 104 ? 1.059 -13.356 -6.861 1.00 94.06 104 ILE A C 1
ATOM 874 O O . ILE A 1 104 ? -0.017 -12.774 -6.731 1.00 94.06 104 ILE A O 1
ATOM 878 N N . THR A 1 105 ? 1.579 -14.117 -5.897 1.00 93.62 105 THR A N 1
ATOM 879 C CA . THR A 1 105 ? 0.919 -14.338 -4.606 1.00 93.62 105 THR A CA 1
ATOM 880 C C . THR A 1 105 ? 0.722 -13.028 -3.847 1.00 93.62 105 THR A C 1
ATOM 882 O O . THR A 1 105 ? -0.360 -12.790 -3.318 1.00 93.62 105 THR A O 1
ATOM 885 N N . LEU A 1 106 ? 1.721 -12.141 -3.830 1.00 93.19 106 LEU A N 1
ATOM 886 C CA . LEU A 1 106 ? 1.609 -10.821 -3.206 1.00 93.19 106 LEU A CA 1
ATOM 887 C C . LEU A 1 106 ? 0.595 -9.925 -3.929 1.00 93.19 106 LEU A C 1
ATOM 889 O O . LEU A 1 106 ? -0.152 -9.203 -3.273 1.00 93.19 106 LEU A O 1
ATOM 893 N N . THR A 1 107 ? 0.511 -9.991 -5.261 1.00 93.50 107 THR A N 1
ATOM 894 C CA . THR A 1 107 ? -0.501 -9.252 -6.033 1.00 93.50 107 THR A CA 1
ATOM 895 C C . THR A 1 107 ? -1.902 -9.768 -5.728 1.00 93.50 107 THR A C 1
ATOM 897 O O . THR A 1 107 ? -2.804 -8.971 -5.475 1.00 93.50 107 THR A O 1
ATOM 900 N N . ALA A 1 108 ? -2.084 -11.088 -5.686 1.00 94.31 108 ALA A N 1
ATOM 901 C CA . ALA A 1 108 ? -3.349 -11.694 -5.295 1.00 94.31 108 ALA A CA 1
ATOM 902 C C . ALA A 1 108 ? -3.729 -11.308 -3.856 1.00 94.31 108 ALA A C 1
ATOM 904 O O . ALA A 1 108 ? -4.872 -10.930 -3.611 1.00 94.31 108 ALA A O 1
ATOM 905 N N . ALA A 1 109 ? -2.768 -11.314 -2.926 1.00 91.81 109 ALA A N 1
ATOM 906 C CA . ALA A 1 109 ? -2.976 -10.893 -1.544 1.00 91.81 109 ALA A CA 1
ATOM 907 C C . ALA A 1 109 ? -3.350 -9.406 -1.430 1.00 91.81 109 ALA A C 1
ATOM 909 O O . ALA A 1 109 ? -4.243 -9.071 -0.658 1.00 91.81 109 ALA A O 1
ATOM 910 N N . GLN A 1 110 ? -2.734 -8.522 -2.223 1.00 92.62 110 GLN A N 1
ATOM 911 C CA . GLN A 1 110 ? -3.096 -7.102 -2.288 1.00 92.62 110 GLN A CA 1
ATOM 912 C C . GLN A 1 110 ? -4.548 -6.916 -2.748 1.00 92.62 110 GLN A C 1
ATOM 914 O O . GLN A 1 110 ? -5.306 -6.184 -2.114 1.00 92.62 110 GLN A O 1
ATOM 919 N N . ILE A 1 111 ? -4.943 -7.583 -3.837 1.00 92.69 111 ILE A N 1
ATOM 920 C CA . ILE A 1 111 ? -6.304 -7.491 -4.385 1.00 92.69 111 ILE A CA 1
ATOM 921 C C . ILE A 1 111 ? -7.311 -8.065 -3.386 1.00 92.69 111 ILE A C 1
ATOM 923 O O . ILE A 1 111 ? -8.314 -7.422 -3.083 1.00 92.69 111 ILE A O 1
ATOM 927 N N . PHE A 1 112 ? -7.034 -9.250 -2.840 1.00 90.81 112 PHE A N 1
ATOM 928 C CA . PHE A 1 112 ? -7.913 -9.901 -1.875 1.00 90.81 112 PHE A CA 1
ATOM 929 C C . PHE A 1 112 ? -8.037 -9.091 -0.584 1.00 90.81 112 PHE A C 1
ATOM 931 O O . PHE A 1 112 ? -9.145 -8.904 -0.096 1.00 90.81 112 PHE A O 1
ATOM 938 N N . GLY A 1 113 ? -6.930 -8.564 -0.057 1.00 87.06 113 GLY A N 1
ATOM 939 C CA . GLY A 1 113 ? -6.925 -7.700 1.121 1.00 87.06 113 GLY A CA 1
ATOM 940 C C . GLY A 1 113 ? -7.737 -6.428 0.896 1.00 87.06 113 GLY A C 1
ATOM 941 O O . GLY A 1 113 ? -8.573 -6.083 1.727 1.00 87.06 113 GLY A O 1
ATOM 942 N N . PHE A 1 114 ? -7.571 -5.775 -0.256 1.00 88.69 114 PHE A N 1
ATOM 943 C CA . PHE A 1 114 ? -8.383 -4.616 -0.621 1.00 88.69 114 PHE A CA 1
ATOM 944 C C . PHE A 1 114 ? -9.878 -4.958 -0.676 1.00 88.69 114 PHE A C 1
ATOM 946 O O . PHE A 1 114 ? -10.675 -4.280 -0.034 1.00 88.69 114 PHE A O 1
ATOM 953 N N . LEU A 1 115 ? -10.261 -6.034 -1.374 1.00 89.25 115 LEU A N 1
ATOM 954 C CA . LEU A 1 115 ? -11.657 -6.472 -1.463 1.00 89.25 115 LEU A CA 1
ATOM 955 C C . LEU A 1 115 ? -12.226 -6.850 -0.091 1.00 89.25 115 LEU A C 1
ATOM 957 O O . LEU A 1 115 ? -13.332 -6.442 0.250 1.00 89.25 115 LEU A O 1
ATOM 961 N N . PHE A 1 116 ? -11.472 -7.594 0.718 1.00 86.00 116 PHE A N 1
ATOM 962 C CA . PHE A 1 116 ? -11.878 -8.009 2.060 1.00 86.00 116 PHE A CA 1
ATOM 963 C C . PHE A 1 116 ? -12.227 -6.810 2.945 1.00 86.00 116 PHE A C 1
ATOM 965 O O . PHE A 1 116 ? -13.260 -6.806 3.619 1.00 86.00 116 PHE A O 1
ATOM 972 N N . VAL A 1 117 ? -11.379 -5.783 2.914 1.00 83.06 117 VAL A N 1
ATOM 973 C CA . VAL A 1 117 ? -11.588 -4.567 3.695 1.00 83.06 117 VAL A CA 1
ATOM 974 C C . VAL A 1 117 ? -12.714 -3.719 3.090 1.00 83.06 117 VAL A C 1
ATOM 976 O O . VAL A 1 117 ? -13.525 -3.164 3.827 1.00 83.06 117 VAL A O 1
ATOM 979 N N . TYR A 1 118 ? -12.818 -3.671 1.758 1.00 84.06 118 TYR A N 1
ATOM 980 C CA . TYR A 1 118 ? -13.854 -2.926 1.039 1.00 84.06 118 TYR A CA 1
ATOM 981 C C . TYR A 1 118 ? -15.262 -3.465 1.322 1.00 84.06 118 TYR A C 1
ATOM 983 O O . TYR A 1 118 ? -16.180 -2.686 1.563 1.00 84.06 118 TYR A O 1
ATOM 991 N N . TYR A 1 119 ? -15.432 -4.789 1.387 1.00 84.44 119 TYR A N 1
ATOM 992 C CA . TYR A 1 119 ? -16.712 -5.435 1.707 1.00 84.44 119 TYR A CA 1
ATOM 993 C C . TYR A 1 119 ? -17.103 -5.354 3.194 1.00 84.44 119 TYR A C 1
ATOM 995 O O . TYR A 1 119 ? -18.065 -5.998 3.610 1.00 84.44 119 TYR A O 1
ATOM 1003 N N . GLY A 1 120 ? -16.393 -4.578 4.021 1.00 68.31 120 GLY A N 1
ATOM 1004 C CA . GLY A 1 120 ? -16.867 -4.262 5.370 1.00 68.31 120 GLY A CA 1
ATOM 1005 C C . GLY A 1 120 ? -16.752 -5.401 6.381 1.00 68.31 120 GLY A C 1
ATOM 1006 O O . GLY A 1 120 ? -17.357 -5.323 7.446 1.00 68.31 120 GLY A O 1
ATOM 1007 N N . LYS A 1 121 ? -15.955 -6.445 6.109 1.00 64.44 121 LYS A N 1
ATOM 1008 C CA . LYS A 1 121 ? -15.738 -7.543 7.072 1.00 64.44 121 LYS A CA 1
ATOM 1009 C C . LYS A 1 121 ? -14.877 -7.156 8.281 1.00 64.44 121 LYS A C 1
ATOM 1011 O O . LYS A 1 121 ? -14.637 -7.990 9.152 1.00 64.44 121 LYS A O 1
ATOM 1016 N N . VAL A 1 122 ? -14.418 -5.907 8.358 1.00 64.25 122 VAL A N 1
ATOM 1017 C CA . VAL A 1 122 ? -13.659 -5.388 9.499 1.00 64.25 122 VAL A CA 1
ATOM 1018 C C . VAL A 1 122 ? -14.627 -4.753 10.496 1.00 64.25 122 VAL A C 1
ATOM 1020 O O . VAL A 1 122 ? -15.296 -3.771 10.183 1.00 64.25 122 VAL A O 1
ATOM 1023 N N . GLN A 1 123 ? -14.701 -5.337 11.697 1.00 56.84 123 GLN A N 1
ATOM 1024 C CA . GLN A 1 123 ? -15.531 -4.851 12.802 1.00 56.84 123 GLN A CA 1
ATOM 1025 C C . GLN A 1 123 ? -15.256 -3.378 13.118 1.00 56.84 123 GLN A C 1
ATOM 1027 O O . GLN A 1 123 ? -14.105 -2.939 13.142 1.00 56.84 123 GLN A O 1
ATOM 1032 N N . ASP A 1 124 ? -16.322 -2.635 13.420 1.00 61.22 124 ASP A N 1
ATOM 1033 C CA . ASP A 1 124 ? -16.219 -1.244 13.848 1.00 61.22 124 ASP A CA 1
ATOM 1034 C C . ASP A 1 124 ? -15.461 -1.140 15.181 1.00 61.22 124 ASP A C 1
ATOM 1036 O O . ASP A 1 124 ? -15.940 -1.651 16.201 1.00 61.22 124 ASP A O 1
ATOM 1040 N N . PRO A 1 125 ? -14.301 -0.454 15.225 1.00 58.50 125 PRO A N 1
ATOM 1041 C CA . PRO A 1 125 ? -13.547 -0.265 16.458 1.00 58.50 125 PRO A CA 1
ATOM 1042 C C . PRO A 1 125 ? -14.327 0.523 17.528 1.00 58.50 125 PRO A C 1
ATOM 1044 O O . PRO A 1 125 ? -13.941 0.485 18.695 1.00 58.50 125 PRO A O 1
ATOM 1047 N N . LYS A 1 126 ? -15.423 1.218 17.175 1.00 54.81 126 LYS A N 1
ATOM 1048 C CA . LYS A 1 126 ? -16.337 1.886 18.122 1.00 54.81 126 LYS A CA 1
ATOM 1049 C C . LYS A 1 126 ? -17.374 0.946 18.753 1.00 54.81 126 LYS A C 1
ATOM 1051 O O . LYS A 1 126 ? -17.982 1.320 19.761 1.00 54.81 126 LYS A O 1
ATOM 1056 N N . ILE A 1 127 ? -17.596 -0.238 18.177 1.00 50.94 127 ILE A N 1
ATOM 1057 C CA . ILE A 1 127 ? -18.546 -1.254 18.669 1.00 50.94 127 ILE A CA 1
ATOM 1058 C C . ILE A 1 127 ? -17.857 -2.258 19.605 1.00 50.94 127 ILE A C 1
ATOM 1060 O O . ILE A 1 127 ? -18.513 -3.143 20.138 1.00 50.94 127 ILE A O 1
ATOM 1064 N N . ASP A 1 128 ? -16.561 -2.103 19.889 1.00 60.72 128 ASP A N 1
ATOM 1065 C CA . ASP A 1 128 ? -15.887 -2.934 20.887 1.00 60.72 128 ASP A CA 1
ATOM 1066 C C . ASP A 1 128 ? -16.505 -2.673 22.281 1.00 60.72 128 ASP A C 1
ATOM 1068 O O . ASP A 1 128 ? -16.138 -1.739 23.004 1.00 60.72 128 ASP A O 1
ATOM 1072 N N . GLU A 1 129 ? -17.522 -3.471 22.636 1.00 60.03 129 GLU A N 1
ATOM 1073 C CA . GLU A 1 129 ? -18.268 -3.388 23.896 1.00 60.03 129 GLU A CA 1
ATOM 1074 C C . GLU A 1 129 ? -17.322 -3.444 25.091 1.00 60.03 129 GLU A C 1
ATOM 1076 O O . GLU A 1 129 ? -17.588 -2.822 26.121 1.00 60.03 129 GLU A O 1
ATOM 1081 N N . LYS A 1 130 ? -16.195 -4.148 24.938 1.00 63.38 130 LYS A N 1
ATOM 1082 C CA . LYS A 1 130 ? -15.156 -4.275 25.953 1.00 63.38 130 LYS A CA 1
ATOM 1083 C C . LYS A 1 130 ? -14.557 -2.903 26.273 1.00 63.38 130 LYS A C 1
ATOM 1085 O O . LYS A 1 130 ? -14.499 -2.524 27.439 1.00 63.38 130 LYS A O 1
ATOM 1090 N N . LEU A 1 131 ? -14.217 -2.104 25.257 1.00 60.56 131 LEU A N 1
ATOM 1091 C CA . LEU A 1 131 ? -13.685 -0.744 25.425 1.00 60.56 131 LEU A CA 1
ATOM 1092 C C . LEU A 1 131 ? -14.731 0.239 25.972 1.00 60.56 131 LEU A C 1
ATOM 1094 O O . LEU A 1 131 ? -14.385 1.098 26.784 1.00 60.56 131 LEU A O 1
ATOM 1098 N N . LYS A 1 132 ? -16.010 0.108 25.590 1.00 66.00 132 LYS A N 1
ATOM 1099 C CA . LYS A 1 132 ? -17.101 0.922 26.166 1.00 66.00 132 LYS A CA 1
ATOM 1100 C C . LYS A 1 132 ? -17.315 0.620 27.649 1.00 66.00 132 LYS A C 1
ATOM 1102 O O . LYS A 1 132 ? -17.323 1.552 28.452 1.00 66.00 132 LYS A O 1
ATOM 1107 N N . LYS A 1 133 ? -17.436 -0.660 28.019 1.00 66.56 133 LYS A N 1
ATOM 1108 C CA . LYS A 1 133 ? -17.607 -1.099 29.415 1.00 66.56 133 LYS A CA 1
ATOM 1109 C C . LYS A 1 133 ? -16.415 -0.672 30.281 1.00 66.56 133 LYS A C 1
ATOM 1111 O O . LYS A 1 133 ? -16.611 -0.146 31.373 1.00 66.56 133 LYS A O 1
ATOM 1116 N N . LEU A 1 134 ? -15.194 -0.786 29.756 1.00 66.75 134 LEU A N 1
ATOM 1117 C CA . LEU A 1 134 ? -13.971 -0.386 30.460 1.00 66.75 134 LEU A CA 1
ATOM 1118 C C . LEU A 1 134 ? -13.816 1.139 30.596 1.00 66.75 134 LEU A C 1
ATOM 1120 O O . LEU A 1 134 ? -13.393 1.616 31.646 1.00 66.75 134 LEU A O 1
ATOM 1124 N N . ARG A 1 135 ? -14.201 1.934 29.583 1.00 70.25 135 ARG A N 1
ATOM 1125 C CA . ARG A 1 135 ? -14.194 3.407 29.689 1.00 70.25 135 ARG A CA 1
ATOM 1126 C C . ARG A 1 135 ? -15.163 3.897 30.763 1.00 70.25 135 ARG A C 1
ATOM 1128 O O . ARG A 1 135 ? -14.827 4.813 31.508 1.00 70.25 135 ARG A O 1
ATOM 1135 N N . ILE A 1 136 ? -16.341 3.279 30.848 1.00 75.06 136 ILE A N 1
ATOM 1136 C CA . ILE A 1 136 ? -17.338 3.585 31.880 1.00 75.06 136 ILE A CA 1
ATOM 1137 C C . ILE A 1 136 ? -16.778 3.257 33.274 1.00 75.06 136 ILE A C 1
ATOM 1139 O O . ILE A 1 136 ? -16.898 4.086 34.169 1.00 75.06 136 ILE A O 1
ATOM 1143 N N . GLN A 1 137 ? -16.085 2.125 33.450 1.00 71.94 137 GLN A N 1
ATOM 1144 C CA . GLN A 1 137 ? -15.437 1.781 34.726 1.00 71.94 137 GLN A CA 1
ATOM 1145 C C . GLN A 1 137 ? -14.353 2.784 35.151 1.00 71.94 137 GLN A C 1
ATOM 1147 O O . GLN A 1 137 ? -14.355 3.212 36.302 1.00 71.94 137 GLN A O 1
ATOM 1152 N N . CYS A 1 138 ? -13.469 3.217 34.244 1.00 68.94 138 CYS A N 1
ATOM 1153 C CA . CYS A 1 138 ? -12.467 4.237 34.580 1.00 68.94 138 CYS A CA 1
ATOM 1154 C C . CYS A 1 138 ? -13.101 5.585 34.951 1.00 68.94 138 CYS A C 1
ATOM 1156 O O . CYS A 1 138 ? -12.649 6.217 35.898 1.00 68.94 138 CYS A O 1
ATOM 1158 N N . LEU A 1 139 ? -14.155 6.013 34.244 1.00 74.38 139 LEU A N 1
ATOM 1159 C CA . LEU A 1 139 ? -14.864 7.262 34.558 1.00 74.38 139 LEU A CA 1
ATOM 1160 C C . LEU A 1 139 ? -15.572 7.211 35.919 1.00 74.38 139 LEU A C 1
ATOM 1162 O O . LEU A 1 139 ? -15.670 8.234 36.593 1.00 74.38 139 LEU A O 1
ATOM 1166 N N . LEU A 1 140 ? -16.057 6.034 36.322 1.00 73.38 140 LEU A N 1
ATOM 1167 C CA . LEU A 1 140 ? -16.657 5.819 37.639 1.00 73.38 140 LEU A CA 1
ATOM 1168 C C . LEU A 1 140 ? -15.606 5.806 38.758 1.00 73.38 140 LEU A C 1
ATOM 1170 O O . LEU A 1 140 ? -15.890 6.295 39.843 1.00 73.38 140 LEU A O 1
ATOM 1174 N N . GLN A 1 141 ? -14.394 5.306 38.498 1.00 66.56 141 GLN A N 1
ATOM 1175 C CA . GLN A 1 141 ? -13.286 5.332 39.463 1.00 66.56 141 GLN A CA 1
ATOM 1176 C C . GLN A 1 141 ? -12.592 6.698 39.570 1.00 66.56 141 GLN A C 1
ATOM 1178 O O . GLN A 1 141 ? -12.017 7.006 40.608 1.00 66.56 141 GLN A O 1
ATOM 1183 N N . SER A 1 142 ? -12.620 7.517 38.514 1.00 62.44 142 SER A N 1
ATOM 1184 C CA . SER A 1 142 ? -11.949 8.824 38.480 1.00 62.44 142 SER A CA 1
ATOM 1185 C C . SER A 1 142 ? -12.821 9.991 38.947 1.00 62.44 142 SER A C 1
ATOM 1187 O O . SER A 1 142 ? -12.363 11.130 38.900 1.00 62.44 142 SER A O 1
ATOM 1189 N N . LYS A 1 143 ? -14.085 9.753 39.318 1.00 49.00 143 LYS A N 1
ATOM 1190 C CA . LYS A 1 143 ? -14.944 10.779 39.916 1.00 49.00 143 LYS A CA 1
ATOM 1191 C C . LYS A 1 143 ? -14.637 10.820 41.420 1.00 49.00 143 LYS A C 1
ATOM 1193 O O . LYS A 1 143 ? -15.007 9.866 42.103 1.00 49.00 143 LYS A O 1
ATOM 1198 N N . PRO A 1 144 ? -13.951 11.853 41.946 1.00 55.91 144 PRO A N 1
ATOM 1199 C CA . PRO A 1 144 ? -13.872 12.022 43.388 1.00 55.91 144 PRO A CA 1
ATOM 1200 C C . PRO A 1 144 ? -15.290 12.274 43.913 1.00 55.91 144 PRO A C 1
ATOM 1202 O O . PRO A 1 144 ? -16.040 13.063 43.332 1.00 55.91 144 PRO A O 1
ATOM 1205 N N . SER A 1 145 ? -15.651 11.516 44.945 1.00 56.78 145 SER A N 1
ATOM 1206 C CA . SER A 1 145 ? -16.845 11.696 45.777 1.00 56.78 145 SER A CA 1
ATOM 1207 C C . SER A 1 145 ? -16.861 13.059 46.448 1.00 56.78 145 SER A C 1
ATOM 1209 O O . SER A 1 145 ? -15.778 13.438 46.953 1.00 56.78 145 SER A O 1
#

Secondary structure (DSSP, 8-state):
------HHHHHHHHHHH-HHHHHHHHHHHHHHHHHHHHHHHH--S-S-EEETTEEE-HHHHHHT-GGG-SSHHHHHHHHHHHHHHHHHHHHHH--HHHHHHHHHHHHHHHHHHHHHHHTT-S--TT--HHHHHHHHHHHHHSS--

Sequence (145 aa):
MDTPVSFYKRFCLSYHRNILASFAWKFFVLLALVGVYAPLFASSKPILVRWQGEFFSPLLRYLWFPGFYTKPIDLFFNVLMVTLPLFWLAVKFLSGWGRRVIVITLTAAQIFGFLFVYYGKVQDPKIDEKLKKLRIQCLLQSKPS

Organism: NCBI:txid1405396

pLDDT: mean 77.84, std 11.62, range [39.97, 94.31]